Protein AF-A0A2V6DXM6-F1 (afdb_monomer_lite)

pLDDT: mean 76.87, std 14.41, range [36.16, 93.81]

Sequence (159 aa):
MMLVVSGLTLLGVYLAQRNVAITTQRNLRQSFEAELSWLHRLQQLRNAALQERCRGLAAKPRIHAALEDNALDLLYPSAKDELADLMQTEQQPAEEAAGSLHARFYRFLNVDGIVLPPPNPKEVGELAPDDEKRLALKELPDRQQTAYLTEKGTAMPPV

Foldseek 3Di:
DVVVVVVVVVVVVVVVVVVCVVVVVVVVVVVVVVVVVVVVVVVVVLVVVVVVLVVVQCPDPQCVVCLVVVVLVSNVVVVLVSCVVQEDDPPDDVVNVVPDHHDQFDWDAHQQQHTSDHPDCVSGHDDDPVVNVVSRDRGDDPDDDDDDDDPPPDPPPDD

Radius of gyration: 26.54 Å; chains: 1; bounding box: 58×35×83 Å

Secondary structure (DSSP, 8-state):
-HHHHHHHHHHHHHHHHHHHHHHHHHHHHHHHHHHHHHHHHHHHHHHHHHHHHHHHHHTSHHHHHHHHTT-HHHHHHHHHHHHTTTBPPTT--HHHHTTS--BS---EE-TTS-EE--S-GGGS----HHHHHTT--SS--SS--------TT--PPP-

Structure (mmCIF, N/CA/C/O backbone):
data_AF-A0A2V6DXM6-F1
#
_entry.id   AF-A0A2V6DXM6-F1
#
loop_
_atom_site.group_PDB
_atom_site.id
_atom_site.type_symbol
_atom_site.label_atom_id
_atom_site.label_alt_id
_atom_site.label_comp_id
_atom_site.label_asym_id
_atom_site.label_entity_id
_atom_site.label_seq_id
_atom_site.pdbx_PDB_ins_code
_atom_site.Cartn_x
_atom_site.Cartn_y
_atom_site.Cartn_z
_atom_site.occupancy
_atom_site.B_iso_or_equiv
_atom_site.auth_seq_id
_atom_site.auth_comp_id
_atom_site.auth_asym_id
_atom_site.auth_atom_id
_atom_site.pdbx_PDB_model_num
ATOM 1 N N . MET A 1 1 ? -41.960 4.052 65.514 1.00 62.56 1 MET A N 1
ATOM 2 C CA . MET A 1 1 ? -41.942 4.870 64.279 1.00 62.56 1 MET A CA 1
ATOM 3 C C . MET A 1 1 ? -40.547 5.022 63.662 1.00 62.56 1 MET A C 1
ATOM 5 O O . MET A 1 1 ? -40.458 4.896 62.452 1.00 62.56 1 MET A O 1
ATOM 9 N N . MET A 1 2 ? -39.450 5.169 64.426 1.00 68.19 2 MET A N 1
ATOM 10 C CA . MET A 1 2 ? -38.090 5.241 63.838 1.00 68.19 2 MET A CA 1
ATOM 11 C C . MET A 1 2 ? -37.603 3.970 63.113 1.00 68.19 2 MET A C 1
ATOM 13 O O . MET A 1 2 ? -36.901 4.082 62.114 1.00 68.19 2 MET A O 1
ATOM 17 N N . LEU A 1 3 ? -37.974 2.767 63.572 1.00 68.88 3 LEU A N 1
ATOM 18 C CA . LEU A 1 3 ? -37.492 1.510 62.966 1.00 68.88 3 LEU A CA 1
ATOM 19 C C . LEU A 1 3 ? -38.024 1.279 61.547 1.00 68.88 3 LEU A C 1
ATOM 21 O O . LEU A 1 3 ? -37.310 0.758 60.699 1.00 68.88 3 LEU A O 1
ATOM 25 N N . VAL A 1 4 ? -39.258 1.714 61.281 1.00 75.12 4 VAL A N 1
ATOM 26 C CA . VAL A 1 4 ? -39.882 1.600 59.955 1.00 75.12 4 VAL A CA 1
ATOM 27 C C . VAL A 1 4 ? -39.198 2.540 58.972 1.00 75.12 4 VAL A C 1
ATOM 29 O O . VAL A 1 4 ? -38.880 2.129 57.863 1.00 75.12 4 VAL A O 1
ATOM 32 N N . VAL A 1 5 ? -38.905 3.771 59.408 1.00 70.88 5 VAL A N 1
ATOM 33 C CA . VAL A 1 5 ? -38.157 4.741 58.602 1.00 70.88 5 VAL A CA 1
ATOM 34 C C . VAL A 1 5 ? -36.767 4.190 58.293 1.00 70.88 5 VAL A C 1
ATOM 36 O O . VAL A 1 5 ? -36.421 4.107 57.127 1.00 70.88 5 VAL A O 1
ATOM 39 N N . SER A 1 6 ? -36.028 3.702 59.298 1.00 72.81 6 SER A N 1
ATOM 40 C CA . SER A 1 6 ? -34.692 3.112 59.105 1.00 72.81 6 SER A CA 1
ATOM 41 C C . SER A 1 6 ? -34.700 1.915 58.144 1.00 72.81 6 SER A C 1
ATOM 43 O O . SER A 1 6 ? -33.862 1.831 57.245 1.00 72.81 6 SER A O 1
ATOM 45 N N . GLY A 1 7 ? -35.690 1.025 58.276 1.00 76.00 7 GLY A N 1
ATOM 46 C CA . GLY A 1 7 ? -35.869 -0.111 57.375 1.00 76.00 7 GLY A CA 1
ATOM 47 C C . GLY A 1 7 ? -36.150 0.315 55.933 1.00 76.00 7 GLY A C 1
ATOM 48 O O . GLY A 1 7 ? -35.560 -0.243 55.011 1.00 76.00 7 GLY A O 1
ATOM 49 N N . LEU A 1 8 ? -36.989 1.336 55.730 1.00 70.50 8 LEU A N 1
ATOM 50 C CA . LEU A 1 8 ? -37.308 1.860 54.401 1.00 70.50 8 LEU A CA 1
ATOM 51 C C . LEU A 1 8 ? -36.093 2.528 53.742 1.00 70.50 8 LEU A C 1
ATOM 53 O O . LEU A 1 8 ? -35.863 2.335 52.548 1.00 70.50 8 LEU A O 1
ATOM 57 N N . THR A 1 9 ? -35.285 3.265 54.513 1.00 73.06 9 THR A N 1
ATOM 58 C CA . THR A 1 9 ? -34.064 3.904 54.002 1.00 73.06 9 THR A CA 1
ATOM 59 C C . THR A 1 9 ? -33.016 2.866 53.611 1.00 73.06 9 THR A C 1
ATOM 61 O O . THR A 1 9 ? -32.432 2.965 52.534 1.00 73.06 9 THR A O 1
ATOM 64 N N . LEU A 1 10 ? -32.810 1.833 54.437 1.00 75.31 10 LEU A N 1
ATOM 65 C CA . LEU A 1 10 ? -31.902 0.722 54.130 1.00 75.31 10 LEU A CA 1
ATOM 66 C C . LEU A 1 10 ? -32.335 -0.036 52.872 1.00 75.31 10 LEU A C 1
ATOM 68 O O . LEU A 1 10 ? -31.500 -0.337 52.021 1.00 75.31 10 LEU A O 1
ATOM 72 N N . LEU A 1 11 ? -33.638 -0.289 52.719 1.00 74.12 11 LEU A N 1
ATOM 73 C CA . LEU A 1 11 ? -34.185 -0.962 51.542 1.00 74.12 11 LEU A CA 1
ATOM 74 C C . LEU A 1 11 ? -34.014 -0.116 50.270 1.00 74.12 11 LEU A C 1
ATOM 76 O O . LEU A 1 11 ? -33.636 -0.640 49.223 1.00 74.12 11 LEU A O 1
ATOM 80 N N . GLY A 1 12 ? -34.244 1.197 50.369 1.00 67.00 12 GLY A N 1
ATOM 81 C CA . GLY A 1 12 ? -34.050 2.141 49.268 1.00 67.00 12 GLY A CA 1
ATOM 82 C C . GLY A 1 12 ? -32.592 2.224 48.813 1.00 67.00 12 GLY A C 1
ATOM 83 O O . GLY A 1 12 ? -32.318 2.144 47.616 1.00 67.00 12 GLY A O 1
ATOM 84 N N . VAL A 1 13 ? -31.647 2.301 49.756 1.00 71.94 13 VAL A N 1
ATOM 85 C CA . VAL A 1 13 ? -30.202 2.303 49.459 1.00 71.94 13 VAL A CA 1
ATOM 86 C C . VAL A 1 13 ? -29.765 0.971 48.845 1.00 71.94 13 VAL A C 1
ATOM 88 O O . VAL A 1 13 ? -29.021 0.962 47.865 1.00 71.94 13 VAL A O 1
ATOM 91 N N . TYR A 1 14 ? -30.271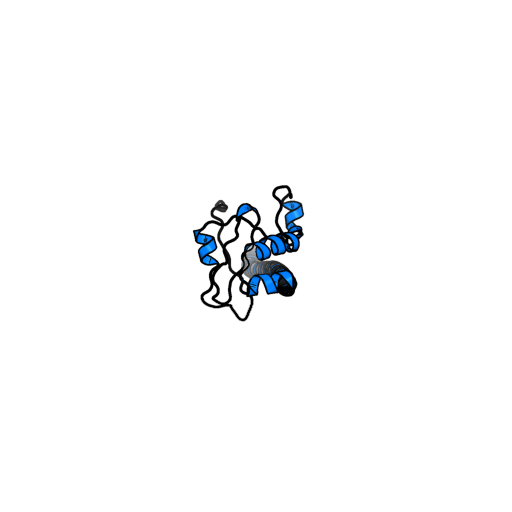 -0.152 49.359 1.00 73.12 14 TYR A N 1
ATOM 92 C CA . TYR A 1 14 ? -29.958 -1.484 48.841 1.00 73.12 14 TYR A CA 1
ATOM 93 C C . TYR A 1 14 ? -30.432 -1.677 47.391 1.00 73.12 14 TYR A C 1
ATOM 95 O O . TYR A 1 14 ? -29.693 -2.182 46.543 1.00 73.12 14 TYR A O 1
ATOM 103 N N . LEU A 1 15 ? -31.648 -1.225 47.074 1.00 66.62 15 LEU A N 1
ATOM 104 C CA . LEU A 1 15 ? -32.187 -1.275 45.713 1.00 66.62 15 LEU A CA 1
ATOM 105 C C . LEU A 1 15 ? -31.454 -0.319 44.764 1.00 66.62 15 LEU A C 1
ATOM 107 O O . LEU A 1 15 ? -31.193 -0.687 43.617 1.00 66.62 15 LEU A O 1
ATOM 111 N N . ALA A 1 16 ? -31.064 0.868 45.237 1.00 61.44 16 ALA A N 1
ATOM 112 C CA . ALA A 1 16 ? -30.267 1.812 44.458 1.00 61.44 16 ALA A CA 1
ATOM 113 C C . ALA A 1 16 ? -28.890 1.230 44.100 1.00 61.44 16 ALA A C 1
ATOM 115 O O . ALA A 1 16 ? -28.504 1.256 42.934 1.00 61.44 16 ALA A O 1
ATOM 116 N N . GLN A 1 17 ? -28.186 0.619 45.058 1.00 58.53 17 GLN A N 1
ATOM 117 C CA . GLN A 1 17 ? -26.897 -0.041 44.814 1.00 58.53 17 GLN A CA 1
ATOM 118 C C . GLN A 1 17 ? -27.012 -1.180 43.792 1.00 58.53 17 GLN A C 1
ATOM 120 O O . GLN A 1 17 ? -26.175 -1.304 42.896 1.00 58.53 17 GLN A O 1
ATOM 125 N N . ARG A 1 18 ? -28.077 -1.987 43.885 1.00 61.19 18 ARG A N 1
ATOM 126 C CA . ARG A 1 18 ? -28.293 -3.129 42.989 1.00 61.19 18 ARG A CA 1
ATOM 127 C C . ARG A 1 18 ? -28.673 -2.706 41.568 1.00 61.19 18 ARG A C 1
ATOM 129 O O . ARG A 1 18 ? -28.232 -3.344 40.616 1.00 61.19 18 ARG A O 1
ATOM 136 N N . ASN A 1 19 ? -29.433 -1.621 41.416 1.00 59.25 19 ASN A N 1
ATOM 137 C CA . ASN A 1 19 ? -29.769 -1.076 40.101 1.00 59.25 19 ASN A CA 1
ATOM 138 C C . ASN A 1 19 ? -28.581 -0.369 39.445 1.00 59.25 19 ASN A C 1
ATOM 140 O O . ASN A 1 19 ? -28.341 -0.601 38.265 1.00 59.25 19 ASN A O 1
ATOM 144 N N . VAL A 1 20 ? -27.806 0.426 40.193 1.00 57.31 20 VAL A N 1
ATOM 145 C CA . VAL A 1 20 ? -26.669 1.194 39.653 1.00 57.31 20 VAL A CA 1
ATOM 146 C C . VAL A 1 20 ? -25.608 0.285 39.030 1.00 57.31 20 VAL A C 1
ATOM 148 O O . VAL A 1 20 ? -25.083 0.627 37.973 1.00 57.31 20 VAL A O 1
ATOM 151 N N . ALA A 1 21 ? -25.342 -0.893 39.604 1.00 56.53 21 ALA A N 1
ATOM 152 C CA . ALA A 1 21 ? -24.398 -1.866 39.041 1.00 56.53 21 ALA A CA 1
ATOM 153 C C . ALA A 1 21 ? -24.873 -2.489 37.709 1.00 56.53 21 ALA A C 1
ATOM 155 O O . ALA A 1 21 ? -24.061 -2.811 36.843 1.00 56.53 21 ALA A O 1
ATOM 156 N N . ILE A 1 22 ? -26.188 -2.636 37.511 1.00 56.03 22 ILE A N 1
ATOM 157 C CA . ILE A 1 22 ? -26.765 -3.246 36.302 1.00 56.03 22 ILE A CA 1
ATOM 158 C C . ILE A 1 22 ? -26.875 -2.219 35.162 1.00 56.03 22 ILE A C 1
ATOM 160 O O . ILE A 1 22 ? -26.636 -2.562 34.001 1.00 56.03 22 ILE A O 1
ATOM 164 N N . THR A 1 23 ? -27.192 -0.953 35.458 1.00 58.75 23 THR A N 1
ATOM 165 C CA . THR A 1 23 ? -27.270 0.116 34.443 1.00 58.75 23 THR A CA 1
ATOM 166 C C . THR A 1 23 ? -25.907 0.659 34.021 1.00 58.75 23 THR A C 1
ATOM 168 O O . THR A 1 23 ? -25.730 0.948 32.839 1.00 58.75 23 THR A O 1
ATOM 171 N N . THR A 1 24 ? -24.920 0.753 34.918 1.00 53.91 24 THR A N 1
ATOM 172 C CA . THR A 1 24 ? -23.571 1.241 34.549 1.00 53.91 24 THR A CA 1
ATOM 173 C C . THR A 1 24 ? -22.870 0.316 33.561 1.00 53.91 24 THR A C 1
ATOM 175 O O . THR A 1 24 ? -22.361 0.786 32.547 1.00 53.91 24 THR A O 1
ATOM 178 N N . GLN A 1 25 ? -22.915 -1.001 33.777 1.00 55.12 25 GLN A N 1
ATOM 179 C CA . GLN A 1 25 ? -22.301 -1.970 32.865 1.00 55.12 25 GLN A CA 1
ATOM 180 C C . GLN A 1 25 ? -22.938 -1.952 31.466 1.00 55.12 25 GLN A C 1
ATOM 182 O O . GLN A 1 25 ? -22.256 -2.177 30.466 1.00 55.12 25 GLN A O 1
ATOM 187 N N . ARG A 1 26 ? -24.245 -1.680 31.381 1.00 60.00 26 ARG A N 1
ATOM 188 C CA . ARG A 1 26 ? -24.982 -1.637 30.111 1.00 60.00 26 ARG A CA 1
ATOM 189 C C . ARG A 1 26 ? -24.690 -0.358 29.326 1.00 60.00 26 ARG A C 1
ATOM 191 O O . ARG A 1 26 ? -24.410 -0.449 28.136 1.00 60.00 26 ARG A O 1
ATOM 198 N N . ASN A 1 27 ? -24.665 0.789 30.006 1.00 58.16 27 ASN A N 1
ATOM 199 C CA . ASN A 1 27 ? -24.322 2.072 29.391 1.00 58.16 27 ASN A CA 1
ATOM 200 C C . ASN A 1 27 ? -22.858 2.119 28.937 1.00 58.16 27 ASN A C 1
ATOM 202 O O . ASN A 1 27 ? -22.598 2.585 27.835 1.00 58.16 27 ASN A O 1
ATOM 206 N N . LEU A 1 28 ? -21.924 1.574 29.729 1.00 57.94 28 LEU A N 1
ATOM 207 C CA . LEU A 1 28 ? -20.514 1.456 29.338 1.00 57.94 28 LEU A CA 1
ATOM 208 C C . LEU A 1 28 ? -20.353 0.573 28.099 1.00 57.94 28 LEU A C 1
ATOM 210 O O . LEU A 1 28 ? -19.690 0.962 27.149 1.00 57.94 28 LEU A O 1
ATOM 214 N N . ARG A 1 29 ? -20.992 -0.604 28.065 1.00 58.00 29 ARG A N 1
ATOM 215 C CA . ARG A 1 29 ? -20.952 -1.475 26.877 1.00 58.00 29 ARG A CA 1
ATOM 216 C C . ARG A 1 29 ? -21.496 -0.778 25.637 1.00 58.00 29 ARG A C 1
ATOM 218 O O . ARG A 1 29 ? -20.857 -0.844 24.599 1.00 58.00 29 ARG A O 1
ATOM 225 N N . GLN A 1 30 ? -22.624 -0.080 25.750 1.00 60.44 30 GLN A N 1
ATOM 226 C CA . GLN A 1 30 ? -23.205 0.653 24.625 1.00 60.44 30 GLN A CA 1
ATOM 227 C C . GLN A 1 30 ? -22.336 1.830 24.171 1.00 60.44 30 GLN A C 1
ATOM 229 O O . GLN A 1 30 ? -22.216 2.047 22.969 1.00 60.44 30 GLN A O 1
ATOM 234 N N . SER A 1 31 ? -21.705 2.570 25.089 1.00 54.69 31 SER A N 1
ATOM 235 C CA . SER A 1 31 ? -20.779 3.644 24.717 1.00 54.69 31 SER A CA 1
ATOM 236 C C . SER A 1 31 ? -19.514 3.088 24.066 1.00 54.69 31 SER A C 1
ATOM 238 O O . SER A 1 31 ? -19.108 3.596 23.028 1.00 54.69 31 SER A O 1
ATOM 240 N N . PHE A 1 32 ? -18.949 2.001 24.603 1.00 56.12 32 PHE A N 1
ATOM 241 C CA . PHE A 1 32 ? -17.799 1.320 24.007 1.00 56.12 32 PHE A CA 1
ATOM 242 C C . PHE A 1 32 ? -18.128 0.741 22.629 1.00 56.12 32 PHE A C 1
ATOM 244 O O . PHE A 1 32 ? -17.339 0.894 21.707 1.00 56.12 32 PHE A O 1
ATOM 251 N N . GLU A 1 33 ? -19.287 0.106 22.451 1.00 60.91 33 GLU A N 1
ATOM 252 C CA . GLU A 1 33 ? -19.733 -0.395 21.147 1.00 60.91 33 GLU A CA 1
ATOM 253 C C . GLU A 1 33 ? -19.944 0.745 20.145 1.00 60.91 33 GLU A C 1
ATOM 255 O O . GLU A 1 33 ? -19.524 0.630 18.994 1.00 60.91 33 GLU A O 1
ATOM 260 N N . ALA A 1 34 ? -20.542 1.862 20.572 1.00 67.12 34 ALA A N 1
ATOM 261 C CA . ALA A 1 34 ? -20.717 3.038 19.726 1.00 67.12 34 ALA A CA 1
ATOM 262 C C . ALA A 1 34 ? -19.364 3.637 19.304 1.00 67.12 34 ALA A C 1
ATOM 264 O O . ALA A 1 34 ? -19.152 3.902 18.119 1.00 67.12 34 ALA A O 1
ATOM 265 N N . GLU A 1 35 ? -18.426 3.769 20.238 1.00 62.06 35 GLU A N 1
ATOM 266 C CA . GLU A 1 35 ? -17.088 4.315 20.003 1.00 62.06 35 GLU A CA 1
ATOM 267 C C . GLU A 1 35 ? -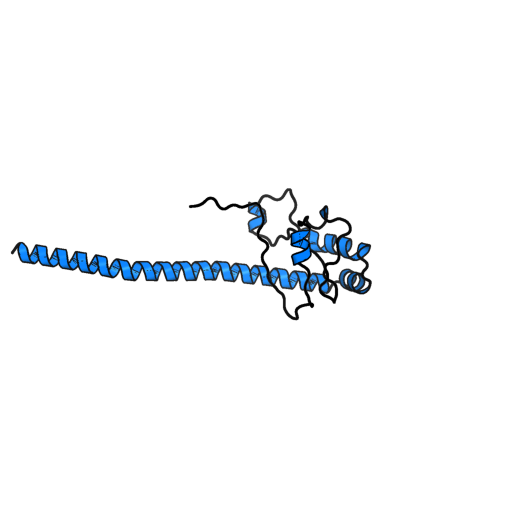16.227 3.384 19.131 1.00 62.06 35 GLU A C 1
ATOM 269 O O . GLU A 1 35 ? -15.615 3.822 18.155 1.00 62.06 35 GLU A O 1
ATOM 274 N N . LEU A 1 36 ? -16.281 2.070 19.372 1.00 63.44 36 LEU A N 1
ATOM 275 C CA . LEU A 1 36 ? -15.649 1.057 18.521 1.00 63.44 36 LEU A CA 1
ATOM 276 C C . LEU A 1 36 ? -16.250 1.036 17.114 1.00 63.44 36 LEU A C 1
ATOM 278 O O . LEU A 1 36 ? -15.519 0.900 16.133 1.00 63.44 36 LEU A O 1
ATOM 282 N N . SER A 1 37 ? -17.569 1.198 16.989 1.00 63.91 37 SER A N 1
ATOM 283 C CA . SER A 1 37 ? -18.224 1.248 15.681 1.00 63.91 37 SER A CA 1
ATOM 284 C C . SER A 1 37 ? -17.794 2.477 14.874 1.00 63.91 37 SER A C 1
ATOM 286 O O . SER A 1 37 ? -17.663 2.387 13.652 1.00 63.91 37 SER A O 1
ATOM 288 N N . TRP A 1 38 ? -17.516 3.601 15.542 1.00 62.66 38 TRP A N 1
ATOM 289 C CA . TRP A 1 38 ? -16.997 4.813 14.915 1.00 62.66 38 TRP A CA 1
ATOM 290 C C . TRP A 1 38 ? -15.563 4.620 14.414 1.00 62.66 38 TRP A C 1
ATOM 292 O O . TRP A 1 38 ? -15.284 4.885 13.243 1.00 62.66 38 TRP A O 1
ATOM 302 N N . LEU A 1 39 ? -14.681 4.060 15.250 1.00 68.06 39 LEU A N 1
ATOM 303 C CA . LEU A 1 39 ? -13.311 3.711 14.856 1.00 68.06 39 LEU A CA 1
ATOM 304 C C . LEU A 1 39 ? -13.291 2.717 13.690 1.00 68.06 39 LEU A C 1
ATOM 306 O O . LEU A 1 39 ? -12.541 2.886 12.728 1.00 68.06 39 LEU A O 1
ATOM 310 N N . HIS A 1 40 ? -14.163 1.709 13.732 1.00 70.44 40 HIS A N 1
ATOM 311 C CA . HIS A 1 40 ? -14.268 0.722 12.666 1.00 70.44 40 HIS A CA 1
ATOM 312 C C . HIS A 1 40 ? -14.732 1.348 11.345 1.00 70.44 40 HIS A C 1
ATOM 314 O O . HIS A 1 40 ? -14.167 1.051 10.293 1.00 70.44 40 HIS A O 1
ATOM 320 N N . ARG A 1 41 ? -15.718 2.254 11.380 1.00 69.25 41 ARG A N 1
ATOM 321 C CA . ARG A 1 41 ? -16.184 2.984 10.188 1.00 69.25 41 ARG A CA 1
ATOM 322 C C . ARG A 1 41 ? -15.098 3.881 9.602 1.00 69.25 41 ARG A C 1
ATOM 324 O O . ARG A 1 41 ? -14.912 3.879 8.389 1.00 69.25 41 ARG A O 1
ATOM 331 N N . LEU A 1 42 ? -14.350 4.594 10.443 1.00 77.12 42 LEU A N 1
ATOM 332 C CA . LEU A 1 42 ? -13.192 5.382 10.006 1.00 77.12 42 LEU A CA 1
ATOM 333 C C . LEU A 1 42 ? -12.154 4.503 9.305 1.00 77.12 42 LEU A C 1
ATOM 335 O O . LEU A 1 42 ? -11.642 4.858 8.244 1.00 77.12 42 LEU A O 1
ATOM 339 N N . GLN A 1 43 ? -11.887 3.321 9.852 1.00 76.19 43 GLN A N 1
ATOM 340 C CA . GLN A 1 43 ? -10.942 2.394 9.252 1.00 76.19 43 GLN A CA 1
ATOM 341 C C . GLN A 1 43 ? -11.437 1.811 7.922 1.00 76.19 43 GLN A C 1
ATOM 343 O O . GLN A 1 43 ? -10.650 1.694 6.984 1.00 76.19 43 GLN A O 1
ATOM 348 N N . GLN A 1 44 ? -12.726 1.486 7.809 1.00 80.44 44 GLN A N 1
ATOM 349 C CA . GLN A 1 44 ? -13.327 1.056 6.544 1.00 80.44 44 GLN A CA 1
ATOM 350 C C . GLN A 1 44 ? -13.215 2.142 5.470 1.00 80.44 44 GLN A C 1
ATOM 352 O O . GLN A 1 44 ? -12.825 1.837 4.346 1.00 80.44 44 GLN A O 1
ATOM 357 N N . LEU A 1 45 ? -13.484 3.405 5.819 1.00 82.19 45 LEU A N 1
ATOM 358 C CA . LEU A 1 45 ? -13.324 4.539 4.905 1.00 82.19 45 LEU A CA 1
ATOM 359 C C . LEU A 1 45 ? -11.868 4.702 4.460 1.00 82.19 45 LEU A C 1
ATOM 361 O O . LEU A 1 45 ? -11.605 4.834 3.266 1.00 82.19 45 LEU A O 1
ATOM 365 N N . ARG A 1 46 ? -10.917 4.622 5.399 1.00 81.69 46 ARG A N 1
ATOM 366 C CA . ARG A 1 46 ? -9.483 4.680 5.088 1.00 81.69 46 ARG A CA 1
ATOM 367 C C . ARG A 1 46 ? -9.068 3.561 4.135 1.00 81.69 46 ARG A C 1
ATOM 369 O O . ARG A 1 46 ? -8.379 3.812 3.151 1.00 81.69 46 ARG A O 1
ATOM 376 N N . ASN A 1 47 ? -9.490 2.331 4.417 1.00 82.50 47 ASN A N 1
ATOM 377 C CA . ASN A 1 47 ? -9.155 1.172 3.597 1.00 82.50 47 ASN A CA 1
ATOM 378 C C . ASN A 1 47 ? -9.784 1.264 2.198 1.00 82.50 47 ASN A C 1
ATOM 380 O O . ASN A 1 47 ? -9.114 0.938 1.223 1.00 82.50 47 ASN A O 1
ATOM 384 N N . ALA A 1 48 ? -11.022 1.753 2.089 1.00 84.62 48 ALA A N 1
ATOM 385 C CA . ALA A 1 48 ? -11.682 1.982 0.806 1.00 84.62 48 ALA A CA 1
ATOM 386 C C . ALA A 1 48 ? -10.979 3.075 -0.019 1.00 84.62 48 ALA A C 1
ATOM 388 O O . ALA A 1 48 ? -10.770 2.902 -1.217 1.00 84.62 48 ALA A O 1
ATOM 389 N N . ALA A 1 49 ? -10.552 4.169 0.618 1.00 84.44 49 ALA A N 1
ATOM 390 C CA . ALA A 1 49 ? -9.778 5.217 -0.046 1.00 84.44 49 ALA A CA 1
ATOM 391 C C . ALA A 1 49 ? -8.420 4.694 -0.551 1.00 84.44 49 ALA A C 1
ATOM 393 O O . ALA A 1 49 ? -8.039 4.964 -1.690 1.00 84.44 49 ALA A O 1
ATOM 394 N N . LEU A 1 50 ? -7.719 3.891 0.261 1.00 84.06 50 LEU A N 1
ATOM 395 C CA . LEU A 1 50 ? -6.491 3.205 -0.157 1.00 84.06 50 LEU A CA 1
ATOM 396 C C . LEU A 1 50 ? -6.739 2.278 -1.345 1.00 84.06 50 LEU A C 1
ATOM 398 O O . LEU A 1 50 ? -5.961 2.282 -2.293 1.00 84.06 50 LEU A O 1
ATOM 402 N N . GLN A 1 51 ? -7.826 1.507 -1.309 1.00 85.19 51 GLN A N 1
ATOM 403 C CA . GLN A 1 51 ? -8.182 0.585 -2.381 1.00 85.19 51 GLN A CA 1
ATOM 404 C C . GLN A 1 51 ? -8.370 1.312 -3.710 1.00 85.19 51 GLN A C 1
ATOM 406 O O . GLN A 1 51 ? -7.787 0.915 -4.719 1.00 85.19 51 GLN A O 1
ATOM 411 N N . GLU A 1 52 ? -9.166 2.381 -3.708 1.00 87.12 52 GLU A N 1
ATOM 412 C CA . GLU A 1 52 ? -9.417 3.169 -4.911 1.00 87.12 52 GLU A CA 1
ATOM 413 C C . GLU A 1 52 ? -8.118 3.773 -5.444 1.00 87.12 52 GLU A C 1
ATOM 415 O O . GLU A 1 52 ? -7.851 3.749 -6.646 1.00 87.12 52 GLU A O 1
ATOM 420 N N . ARG A 1 53 ? -7.243 4.227 -4.543 1.00 86.44 53 ARG A N 1
ATOM 421 C CA . ARG A 1 53 ? -5.956 4.795 -4.924 1.00 86.44 53 ARG A CA 1
ATOM 422 C C . ARG A 1 53 ? -4.998 3.761 -5.515 1.00 86.44 53 ARG A C 1
ATOM 424 O O . ARG A 1 53 ? -4.393 4.028 -6.552 1.00 86.44 53 ARG A O 1
ATOM 431 N N . CYS A 1 54 ? -4.898 2.574 -4.918 1.00 85.81 54 CYS A N 1
ATOM 432 C CA . CYS A 1 54 ? -4.111 1.466 -5.461 1.00 85.81 54 CYS A CA 1
ATOM 433 C C . CYS A 1 54 ? -4.648 1.011 -6.823 1.00 85.81 54 CYS A C 1
ATOM 435 O O . CYS A 1 54 ? -3.866 0.778 -7.742 1.00 85.81 54 CYS A O 1
ATOM 437 N N . ARG A 1 55 ? -5.974 0.939 -6.984 1.00 86.81 55 ARG A N 1
ATOM 438 C CA . ARG A 1 55 ? -6.612 0.618 -8.266 1.00 86.81 55 ARG A CA 1
ATOM 439 C C . ARG A 1 55 ? -6.298 1.674 -9.327 1.00 86.81 55 ARG A C 1
ATOM 441 O O . ARG A 1 55 ? -5.943 1.318 -10.448 1.00 86.81 55 ARG A O 1
ATOM 448 N N . GLY A 1 56 ? -6.396 2.954 -8.974 1.00 90.25 56 GLY A N 1
ATOM 449 C CA . GLY A 1 56 ? -6.043 4.064 -9.855 1.00 90.25 56 GLY A CA 1
ATOM 450 C C . GLY A 1 56 ? -4.576 4.028 -10.286 1.00 90.25 56 GLY A C 1
ATOM 451 O O . GLY A 1 56 ? -4.287 4.278 -11.453 1.00 90.25 56 GLY A O 1
ATOM 452 N N . LEU A 1 57 ? -3.663 3.663 -9.378 1.00 90.19 57 LEU A N 1
ATOM 453 C CA . LEU A 1 57 ? -2.240 3.484 -9.677 1.00 90.19 57 LEU A CA 1
ATOM 454 C C . LEU A 1 57 ? -1.998 2.306 -10.634 1.00 90.19 57 LEU A C 1
ATOM 456 O O . LEU A 1 57 ? -1.304 2.467 -11.634 1.00 90.19 57 LEU A O 1
ATOM 460 N N . ALA A 1 58 ? -2.597 1.144 -10.360 1.00 86.62 58 ALA A N 1
ATOM 461 C CA . ALA A 1 58 ? -2.446 -0.057 -11.185 1.00 86.62 58 ALA A CA 1
ATOM 462 C C . ALA A 1 58 ? -3.036 0.108 -12.597 1.00 86.62 58 ALA A C 1
ATOM 464 O O . ALA A 1 58 ? -2.546 -0.492 -13.548 1.00 86.62 58 ALA A O 1
ATOM 465 N N . ALA A 1 59 ? -4.057 0.955 -12.753 1.00 89.50 59 ALA A N 1
ATOM 466 C CA . ALA A 1 59 ? -4.655 1.265 -14.049 1.00 89.50 59 ALA A CA 1
ATOM 467 C C . ALA A 1 59 ? -3.783 2.178 -14.935 1.00 89.50 59 ALA A C 1
ATOM 469 O O . ALA A 1 59 ? -4.119 2.397 -16.101 1.00 89.50 59 ALA A O 1
ATOM 470 N N . LYS A 1 60 ? -2.684 2.747 -14.417 1.00 92.75 60 LYS A N 1
ATOM 471 C CA . LYS A 1 60 ? -1.827 3.644 -15.201 1.00 92.75 60 LYS A CA 1
ATOM 472 C C . LYS A 1 60 ? -0.990 2.848 -16.202 1.00 92.75 60 LYS A C 1
ATOM 474 O O . LYS A 1 60 ? -0.239 1.973 -15.774 1.00 92.75 60 LYS A O 1
ATOM 479 N N . PRO A 1 61 ? -0.996 3.207 -17.503 1.00 92.19 61 PRO A N 1
ATOM 480 C CA . PRO A 1 61 ? -0.262 2.458 -18.525 1.00 92.19 61 PRO A CA 1
ATOM 481 C C . PRO A 1 61 ? 1.230 2.289 -18.222 1.00 92.19 61 PRO A C 1
ATOM 483 O O . PRO A 1 61 ? 1.788 1.229 -18.469 1.00 92.19 61 PRO A O 1
ATOM 486 N N . ARG A 1 62 ? 1.871 3.316 -17.644 1.00 91.75 62 ARG A N 1
ATOM 487 C CA . ARG A 1 62 ? 3.298 3.270 -17.283 1.00 91.75 62 ARG A CA 1
ATOM 488 C C . ARG A 1 62 ? 3.588 2.274 -16.162 1.00 91.75 62 ARG A C 1
ATOM 490 O O . ARG A 1 62 ? 4.590 1.578 -16.230 1.00 91.75 62 ARG A O 1
ATOM 497 N N . ILE A 1 63 ? 2.713 2.205 -15.158 1.00 92.94 63 ILE A N 1
ATOM 498 C CA . ILE A 1 63 ? 2.845 1.258 -14.043 1.00 92.94 63 ILE A CA 1
ATOM 499 C C . ILE A 1 63 ? 2.582 -0.162 -14.539 1.00 92.94 63 ILE A C 1
ATOM 501 O O . ILE A 1 63 ? 3.358 -1.058 -14.234 1.00 92.94 63 ILE A O 1
ATOM 505 N N . HIS A 1 64 ? 1.531 -0.348 -15.342 1.00 90.19 64 HIS A N 1
ATOM 506 C CA . HIS A 1 64 ? 1.183 -1.646 -15.915 1.00 90.19 64 HIS A CA 1
ATOM 507 C C . HIS A 1 64 ? 2.312 -2.209 -16.786 1.00 90.19 64 HIS A C 1
ATOM 509 O O . HIS A 1 64 ? 2.793 -3.301 -16.514 1.00 90.19 64 HIS A O 1
ATOM 515 N N . ALA A 1 65 ? 2.794 -1.434 -17.764 1.00 91.12 65 ALA A N 1
ATOM 516 C CA . ALA A 1 65 ? 3.869 -1.866 -18.657 1.00 91.12 65 ALA A CA 1
ATOM 517 C C . ALA A 1 65 ? 5.172 -2.149 -17.894 1.00 91.12 65 ALA A C 1
ATOM 519 O O . ALA A 1 65 ? 5.805 -3.177 -18.104 1.00 91.12 65 ALA A O 1
ATOM 520 N N . ALA A 1 66 ? 5.549 -1.280 -16.948 1.00 92.19 66 ALA A N 1
ATOM 521 C CA . ALA A 1 66 ? 6.755 -1.499 -16.153 1.00 92.19 66 ALA A CA 1
ATOM 522 C C . ALA A 1 66 ? 6.656 -2.743 -15.252 1.00 92.19 66 ALA A C 1
ATOM 524 O O . ALA A 1 66 ? 7.673 -3.378 -14.978 1.00 92.19 66 ALA A O 1
ATOM 525 N N . LEU A 1 67 ? 5.450 -3.101 -14.796 1.00 89.88 67 LEU A N 1
ATOM 526 C CA . LEU A 1 67 ? 5.220 -4.323 -14.029 1.00 89.88 67 LEU A CA 1
ATOM 527 C C . LEU A 1 67 ? 5.270 -5.575 -14.920 1.00 89.88 67 LEU A C 1
ATOM 529 O O . LEU A 1 67 ? 5.868 -6.567 -14.511 1.00 89.88 67 LEU A O 1
ATOM 533 N N . GLU A 1 68 ? 4.692 -5.522 -16.124 1.00 88.19 68 GLU A N 1
ATOM 534 C CA . GLU A 1 68 ? 4.746 -6.611 -17.115 1.00 88.19 68 GLU A CA 1
ATOM 535 C C . GLU A 1 68 ? 6.180 -6.908 -17.569 1.00 88.19 68 GLU A C 1
ATOM 537 O O . GLU A 1 68 ? 6.584 -8.070 -17.619 1.00 88.19 68 GLU A O 1
ATOM 542 N N . ASP A 1 69 ? 6.969 -5.863 -17.819 1.00 90.31 69 ASP A N 1
ATOM 543 C CA . ASP A 1 69 ? 8.362 -5.979 -18.262 1.00 90.31 69 ASP A CA 1
ATOM 544 C C . ASP A 1 69 ? 9.347 -6.212 -17.102 1.00 90.31 69 ASP A C 1
ATOM 546 O O . ASP A 1 69 ? 10.548 -6.381 -17.324 1.00 90.31 69 ASP A O 1
ATOM 550 N N . ASN A 1 70 ? 8.865 -6.201 -15.852 1.00 88.06 70 ASN A N 1
ATOM 551 C CA . ASN A 1 70 ? 9.688 -6.217 -14.637 1.00 88.06 70 ASN A CA 1
ATOM 552 C C . ASN A 1 70 ? 10.796 -5.134 -14.652 1.00 88.06 70 ASN A C 1
ATOM 554 O O . ASN A 1 70 ? 11.914 -5.332 -14.165 1.00 88.06 70 ASN A O 1
ATOM 558 N N . ALA A 1 71 ? 10.481 -3.975 -15.232 1.00 91.69 71 ALA A N 1
ATOM 559 C CA . ALA A 1 71 ? 11.380 -2.842 -15.409 1.00 91.69 71 ALA A CA 1
ATOM 560 C C . ALA A 1 71 ? 11.401 -1.976 -14.139 1.00 91.69 71 ALA A C 1
ATOM 562 O O . ALA A 1 71 ? 10.736 -0.941 -14.048 1.00 91.69 71 ALA A O 1
ATOM 563 N N . LEU A 1 72 ? 12.135 -2.423 -13.113 1.00 91.50 72 LEU A N 1
ATOM 564 C CA . LEU A 1 72 ? 12.196 -1.764 -11.795 1.00 91.50 72 LEU A CA 1
ATOM 565 C C . LEU A 1 72 ? 12.696 -0.313 -11.854 1.00 91.50 72 LEU A C 1
ATOM 567 O O . LEU A 1 72 ? 12.285 0.521 -11.044 1.00 91.50 72 LEU A O 1
ATOM 571 N N . ASP A 1 73 ? 13.569 -0.024 -12.816 1.00 90.31 73 ASP A N 1
ATOM 572 C CA . ASP A 1 73 ? 14.126 1.293 -13.122 1.00 90.31 73 ASP A CA 1
ATOM 573 C C . ASP A 1 73 ? 13.084 2.276 -13.672 1.00 90.31 73 ASP A C 1
ATOM 575 O O . ASP A 1 73 ? 13.267 3.484 -13.552 1.00 90.31 73 ASP A O 1
ATOM 579 N N . LEU A 1 74 ? 11.971 1.778 -14.212 1.00 92.38 74 LEU A N 1
ATOM 580 C CA . LEU A 1 74 ? 10.831 2.585 -14.649 1.00 92.38 74 LEU A CA 1
ATOM 581 C C . LEU A 1 74 ? 9.673 2.539 -13.647 1.00 92.38 74 LEU A C 1
ATOM 583 O O . LEU A 1 74 ? 9.017 3.560 -13.419 1.00 92.38 74 LEU A O 1
ATOM 587 N N . LEU A 1 75 ? 9.436 1.377 -13.033 1.00 93.81 75 LEU A N 1
ATOM 588 C CA . LEU A 1 75 ? 8.318 1.123 -12.127 1.00 93.81 75 LEU A CA 1
ATOM 589 C C . LEU A 1 75 ? 8.370 2.035 -10.901 1.00 93.81 75 LEU A C 1
ATOM 591 O O . LEU A 1 75 ? 7.415 2.759 -10.622 1.00 93.81 75 LEU A O 1
ATOM 595 N N . TYR A 1 76 ? 9.493 2.021 -10.180 1.00 93.19 76 TYR A N 1
ATOM 596 C CA . TYR A 1 76 ? 9.630 2.755 -8.924 1.00 93.19 76 TYR A CA 1
ATOM 597 C C . TYR A 1 76 ? 9.660 4.277 -9.114 1.00 93.19 76 TYR A C 1
ATOM 599 O O . TYR A 1 76 ? 8.936 4.960 -8.391 1.00 93.19 76 TYR A O 1
ATOM 607 N N . PRO A 1 77 ? 10.395 4.841 -10.093 1.00 92.62 77 PRO A N 1
ATOM 608 C CA . PRO A 1 77 ? 10.320 6.276 -10.363 1.00 92.62 77 PRO A CA 1
ATOM 609 C C . PRO A 1 77 ? 8.926 6.734 -10.798 1.00 92.62 77 PRO A C 1
ATOM 611 O O . PRO A 1 77 ? 8.432 7.730 -10.278 1.00 92.62 77 PRO A O 1
ATOM 614 N N . SER A 1 78 ? 8.252 5.973 -11.669 1.00 91.88 78 SER A N 1
ATOM 615 C CA . SER A 1 78 ? 6.877 6.295 -12.071 1.00 91.88 78 SER A CA 1
ATOM 616 C C . SER A 1 78 ? 5.921 6.247 -10.878 1.00 91.88 78 SER A C 1
ATOM 618 O O . SER A 1 78 ? 5.079 7.122 -10.725 1.00 91.88 78 SER A O 1
ATOM 620 N N . ALA A 1 79 ? 6.049 5.246 -10.004 1.00 92.62 79 ALA A N 1
ATOM 621 C CA . ALA A 1 79 ? 5.222 5.136 -8.807 1.00 92.62 79 ALA A CA 1
ATOM 622 C C . ALA A 1 79 ? 5.483 6.265 -7.805 1.00 92.62 79 ALA A C 1
ATOM 624 O O . ALA A 1 79 ? 4.540 6.750 -7.183 1.00 92.62 79 ALA A O 1
ATOM 625 N N . LYS A 1 80 ? 6.739 6.701 -7.664 1.00 90.88 80 LYS A N 1
ATOM 626 C CA . LYS A 1 80 ? 7.122 7.812 -6.788 1.00 90.88 80 LYS A CA 1
ATOM 627 C C . LYS A 1 80 ? 6.381 9.087 -7.160 1.00 90.88 80 LYS A C 1
ATOM 629 O O . LYS A 1 80 ? 5.783 9.704 -6.284 1.00 90.88 80 LYS A O 1
ATOM 634 N N . ASP A 1 81 ? 6.384 9.441 -8.440 1.00 89.38 81 ASP A N 1
ATOM 635 C CA . A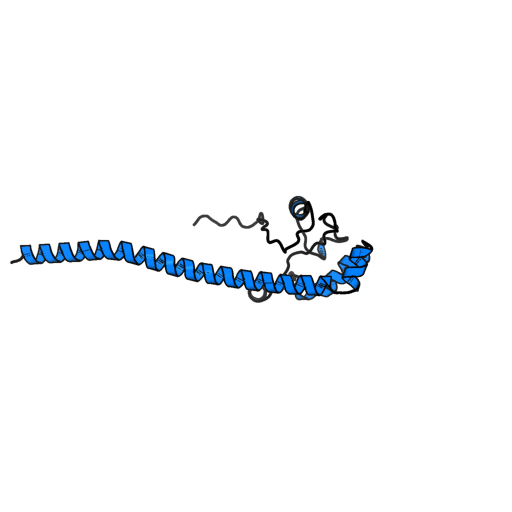SP A 1 81 ? 5.699 10.642 -8.922 1.00 89.38 81 ASP A CA 1
ATOM 636 C C . ASP A 1 81 ? 4.185 10.553 -8.670 1.00 89.38 81 ASP A C 1
ATOM 638 O O . ASP A 1 81 ? 3.549 11.527 -8.276 1.00 89.38 81 ASP A O 1
ATOM 642 N N . GLU A 1 82 ? 3.611 9.359 -8.831 1.00 90.00 82 GLU A N 1
ATOM 643 C CA . GLU A 1 82 ? 2.171 9.119 -8.702 1.00 90.00 82 GLU A CA 1
ATOM 644 C C . GLU A 1 82 ? 1.663 8.974 -7.265 1.00 90.00 82 GLU A C 1
ATOM 646 O O . GLU A 1 82 ? 0.454 9.059 -7.019 1.00 90.00 82 GLU A O 1
ATOM 651 N N . LEU A 1 83 ? 2.566 8.726 -6.318 1.00 89.88 83 LEU A N 1
ATOM 652 C CA . LEU A 1 83 ? 2.273 8.580 -4.894 1.00 89.88 83 LEU A CA 1
ATOM 653 C C . LEU A 1 83 ? 2.813 9.746 -4.057 1.00 89.88 83 LEU A C 1
ATOM 655 O O . LEU A 1 83 ? 2.657 9.728 -2.838 1.00 89.88 83 LEU A O 1
ATOM 659 N N . ALA A 1 84 ? 3.427 10.755 -4.680 1.00 86.00 84 ALA A N 1
ATOM 660 C CA . ALA A 1 84 ? 4.100 11.855 -3.989 1.00 86.00 84 ALA A CA 1
ATOM 661 C C . ALA A 1 84 ? 3.189 12.633 -3.021 1.00 86.00 84 ALA A C 1
ATOM 663 O O . ALA A 1 84 ? 3.634 13.047 -1.958 1.00 86.00 84 ALA A O 1
ATOM 664 N N . ASP A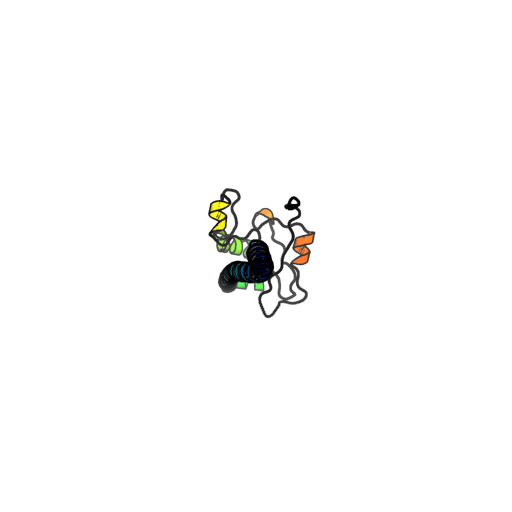 1 85 ? 1.912 12.794 -3.360 1.00 84.69 85 ASP A N 1
ATOM 665 C CA . ASP A 1 85 ? 0.886 13.439 -2.529 1.00 84.69 85 ASP A CA 1
ATOM 666 C C . ASP A 1 85 ? 0.429 12.591 -1.327 1.00 84.69 85 ASP A C 1
ATOM 668 O O . ASP A 1 85 ? -0.151 13.132 -0.390 1.00 84.69 85 ASP A O 1
ATOM 672 N N . LEU A 1 86 ? 0.661 11.274 -1.348 1.00 84.25 86 LEU A N 1
ATOM 673 C CA . LEU A 1 86 ? 0.342 10.366 -0.240 1.00 84.25 86 LEU A CA 1
ATOM 674 C C . LEU A 1 86 ? 1.543 10.081 0.654 1.00 84.25 86 LEU A C 1
ATOM 676 O O . LEU A 1 86 ? 1.369 9.654 1.795 1.00 84.25 86 LEU A O 1
ATOM 680 N N . MET A 1 87 ? 2.761 10.201 0.133 1.00 85.62 87 MET A N 1
ATOM 681 C CA . MET A 1 87 ? 3.952 9.844 0.890 1.00 85.62 87 MET A CA 1
ATOM 682 C C . MET A 1 87 ? 4.177 10.843 2.022 1.00 85.62 87 MET A C 1
ATOM 684 O O . MET A 1 87 ? 4.184 12.056 1.819 1.00 85.62 87 MET A O 1
ATOM 688 N N . GLN A 1 88 ? 4.378 10.321 3.232 1.00 74.06 88 GLN A N 1
ATOM 689 C CA . GLN A 1 88 ? 4.704 11.159 4.377 1.00 74.06 88 GLN A CA 1
ATOM 690 C C . GLN A 1 88 ? 6.037 11.874 4.125 1.00 74.06 88 GLN A C 1
ATOM 692 O O . GLN A 1 88 ? 7.061 11.229 3.902 1.00 74.06 88 GLN A O 1
ATOM 697 N N . THR A 1 89 ? 6.025 13.203 4.192 1.00 67.06 89 THR A N 1
ATOM 698 C CA . THR A 1 89 ? 7.243 14.017 4.117 1.00 67.06 89 THR A CA 1
ATOM 699 C C . THR A 1 89 ? 7.750 14.287 5.533 1.00 67.06 89 THR A C 1
ATOM 701 O O . THR A 1 89 ? 6.953 14.595 6.419 1.00 67.06 89 THR A O 1
ATOM 704 N N . GLU A 1 90 ? 9.063 14.193 5.766 1.00 62.12 90 GLU A N 1
ATOM 705 C CA . GLU A 1 90 ? 9.677 14.385 7.096 1.00 62.12 90 GLU A CA 1
ATOM 706 C C . GLU A 1 90 ? 9.341 15.747 7.735 1.00 62.12 90 GLU A C 1
ATOM 708 O O . GLU A 1 90 ? 9.348 15.879 8.956 1.00 62.12 90 GLU A O 1
ATOM 713 N N . GLN A 1 91 ? 9.006 16.757 6.926 1.00 58.09 91 GLN A N 1
ATOM 714 C CA . GLN A 1 91 ? 8.613 18.087 7.395 1.00 58.09 91 GLN A CA 1
ATOM 715 C C . GLN A 1 91 ? 7.147 18.230 7.836 1.00 58.09 91 GLN A C 1
ATOM 717 O O . GLN A 1 91 ? 6.792 19.302 8.326 1.00 58.09 91 GLN A O 1
ATOM 722 N N . GLN A 1 92 ? 6.283 17.226 7.663 1.00 60.34 92 GLN A N 1
ATOM 723 C CA . GLN A 1 92 ? 4.850 17.413 7.901 1.00 60.34 92 GLN A CA 1
ATOM 724 C C . GLN A 1 92 ? 4.482 17.176 9.381 1.00 60.34 92 GLN A C 1
ATOM 726 O O . GLN A 1 92 ? 4.686 16.070 9.893 1.00 60.34 92 GLN A O 1
ATOM 731 N N . PRO A 1 93 ? 3.943 18.183 10.097 1.00 58.78 93 PRO A N 1
ATOM 732 C CA . PRO A 1 93 ? 3.565 18.040 11.499 1.00 58.78 93 PRO A CA 1
ATOM 733 C C . PRO A 1 93 ? 2.441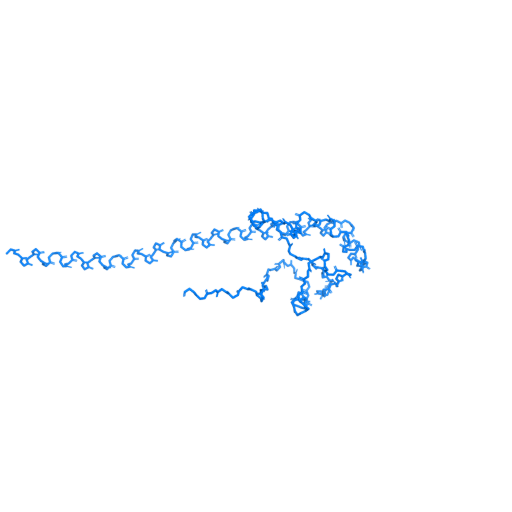 17.006 11.677 1.00 58.78 93 PRO A C 1
ATOM 735 O O . PRO A 1 93 ? 1.517 16.906 10.869 1.00 58.78 93 PRO A O 1
ATOM 738 N N . ALA A 1 94 ? 2.504 16.235 12.768 1.00 57.91 94 ALA A N 1
ATOM 739 C CA . ALA A 1 94 ? 1.606 15.103 13.032 1.00 57.91 94 ALA A CA 1
ATOM 740 C C . ALA A 1 94 ? 0.107 15.479 13.063 1.00 57.91 94 ALA A C 1
ATOM 742 O O . ALA A 1 94 ? -0.748 14.635 12.800 1.00 57.91 94 ALA A O 1
ATOM 743 N N . GLU A 1 95 ? -0.210 16.741 13.354 1.00 55.50 95 GLU A N 1
ATOM 744 C CA . GLU A 1 95 ? -1.577 17.279 13.382 1.00 55.50 95 GLU A CA 1
ATOM 745 C C . GLU A 1 95 ? -2.163 17.472 11.974 1.00 55.50 95 GLU A C 1
ATOM 747 O O . GLU A 1 95 ? -3.336 17.179 11.758 1.00 55.50 95 GLU A O 1
ATOM 752 N N . GLU A 1 96 ? -1.346 17.867 10.993 1.00 55.31 96 GLU A N 1
ATOM 753 C CA . GLU A 1 96 ? -1.741 17.897 9.576 1.00 55.31 96 GLU A CA 1
ATOM 754 C C . GLU A 1 96 ? -1.804 16.476 9.000 1.00 55.31 96 GLU A C 1
ATOM 756 O O . GLU A 1 96 ? -2.649 16.171 8.157 1.00 55.31 96 GLU A O 1
ATOM 761 N N . ALA A 1 97 ? -0.968 15.571 9.522 1.00 55.03 97 ALA A N 1
ATOM 762 C CA . ALA A 1 97 ? -0.962 14.168 9.127 1.00 55.03 97 ALA A CA 1
ATOM 763 C C . ALA A 1 97 ? -2.233 13.402 9.552 1.00 55.03 97 ALA A C 1
ATOM 765 O O . ALA A 1 97 ? -2.609 12.417 8.914 1.00 55.03 97 ALA A O 1
ATOM 766 N N . ALA A 1 98 ? -2.905 13.849 10.620 1.00 53.16 98 ALA A N 1
ATOM 767 C CA . ALA A 1 98 ? -4.064 13.175 11.206 1.00 53.16 98 ALA A CA 1
ATOM 768 C C . ALA A 1 98 ? -5.346 13.267 10.350 1.00 53.16 98 ALA A C 1
ATOM 770 O O . ALA A 1 98 ? -6.286 12.505 10.582 1.00 53.16 98 ALA A O 1
ATOM 771 N N . GLY A 1 99 ? -5.390 14.178 9.367 1.00 55.97 99 GLY A N 1
ATOM 772 C CA . GLY A 1 99 ? -6.568 14.441 8.530 1.00 55.97 99 GLY A CA 1
ATOM 773 C C . GLY A 1 99 ? -6.544 13.829 7.124 1.00 55.97 99 GLY A C 1
ATOM 774 O O . GLY A 1 99 ? -7.610 13.646 6.534 1.00 55.97 99 GLY A O 1
ATOM 775 N N . SER A 1 100 ? -5.369 13.496 6.579 1.00 66.38 100 SER A N 1
ATOM 776 C CA . SER A 1 100 ? -5.225 12.937 5.224 1.00 66.38 100 SER A CA 1
ATOM 777 C C . SER A 1 100 ? -4.609 11.539 5.212 1.00 66.38 100 SER A C 1
ATOM 779 O O . SER A 1 100 ? -3.990 11.073 6.169 1.00 66.38 100 SER A O 1
ATOM 781 N N . LEU A 1 101 ? -4.856 10.816 4.118 1.00 76.81 101 LEU A N 1
ATOM 782 C CA . LEU A 1 101 ? -4.321 9.479 3.914 1.00 76.81 101 LEU A CA 1
ATOM 783 C C . LEU A 1 101 ? -2.823 9.571 3.605 1.00 76.81 101 LEU A C 1
ATOM 785 O O . LEU A 1 101 ? -2.462 10.053 2.537 1.00 76.81 101 LEU A O 1
ATOM 789 N N . HIS A 1 102 ? -1.982 9.059 4.505 1.00 83.00 102 HIS A N 1
ATOM 790 C CA . HIS A 1 102 ? -0.534 9.020 4.308 1.00 83.00 102 HIS A CA 1
ATOM 791 C C . HIS A 1 102 ? 0.003 7.592 4.265 1.00 83.00 102 HIS A C 1
ATOM 793 O O . HIS A 1 102 ? -0.420 6.723 5.035 1.00 83.00 102 HIS A O 1
ATOM 799 N N . ALA A 1 103 ? 0.971 7.366 3.384 1.00 86.25 103 ALA A N 1
ATOM 800 C CA . ALA A 1 103 ? 1.752 6.145 3.298 1.00 86.25 103 ALA A CA 1
ATOM 801 C C . ALA A 1 103 ? 3.170 6.389 3.835 1.00 86.25 103 ALA A C 1
ATOM 803 O O . ALA A 1 103 ? 3.810 7.389 3.515 1.00 86.25 103 ALA A O 1
ATOM 804 N N . ARG A 1 104 ? 3.668 5.449 4.647 1.00 87.56 104 ARG A N 1
ATOM 805 C CA . ARG A 1 104 ? 5.063 5.450 5.127 1.00 87.56 104 ARG A CA 1
ATOM 806 C C . ARG A 1 104 ? 6.010 4.764 4.149 1.00 87.56 104 ARG A C 1
ATOM 808 O O . ARG A 1 104 ? 7.172 5.132 4.060 1.00 87.56 104 ARG A O 1
ATOM 815 N N . PHE A 1 105 ? 5.513 3.752 3.443 1.00 91.06 105 PHE A N 1
ATOM 816 C CA . PHE A 1 105 ? 6.254 3.005 2.437 1.00 91.06 105 PHE A CA 1
ATOM 817 C C . PHE A 1 105 ? 5.289 2.412 1.408 1.00 91.06 105 PHE A C 1
ATOM 819 O O . PHE A 1 105 ? 4.097 2.252 1.686 1.00 91.06 105 PHE A O 1
ATOM 826 N N . TYR A 1 106 ? 5.816 2.029 0.247 1.00 91.69 106 TYR A N 1
ATOM 827 C CA . TYR A 1 106 ? 5.117 1.179 -0.717 1.00 91.69 106 TYR A CA 1
ATOM 828 C C . TYR A 1 106 ? 6.080 0.163 -1.338 1.00 91.69 106 TYR A C 1
ATOM 830 O O . TYR A 1 106 ? 7.279 0.416 -1.466 1.00 91.69 106 TYR A O 1
ATOM 838 N N . ARG A 1 107 ? 5.557 -1.008 -1.704 1.00 93.19 107 ARG A N 1
ATOM 839 C CA . ARG A 1 107 ? 6.287 -2.078 -2.396 1.00 93.19 107 ARG A CA 1
ATOM 840 C C . ARG A 1 107 ? 5.381 -2.709 -3.444 1.00 93.19 107 ARG A C 1
ATOM 842 O O . ARG A 1 107 ? 4.174 -2.804 -3.229 1.00 93.19 107 ARG A O 1
ATOM 849 N N . PHE A 1 108 ? 5.972 -3.150 -4.548 1.00 92.44 108 PHE A N 1
ATOM 850 C CA . PHE A 1 108 ? 5.278 -3.931 -5.570 1.00 92.44 108 PHE A CA 1
ATOM 851 C C . PHE A 1 108 ? 5.531 -5.420 -5.362 1.00 92.44 108 PHE A C 1
ATOM 853 O O . PHE A 1 108 ? 6.596 -5.815 -4.890 1.00 92.44 108 PHE A O 1
ATOM 860 N N . LEU A 1 109 ? 4.541 -6.235 -5.710 1.00 91.12 109 LEU A N 1
ATOM 861 C CA . LEU A 1 109 ? 4.653 -7.687 -5.730 1.00 91.12 109 LEU A CA 1
ATOM 862 C C . LEU A 1 109 ? 4.528 -8.152 -7.181 1.00 91.12 109 LEU A C 1
ATOM 864 O O . LEU A 1 109 ? 3.770 -7.563 -7.953 1.00 91.12 109 LEU A O 1
ATOM 868 N N . ASN A 1 110 ? 5.263 -9.197 -7.545 1.00 88.69 110 ASN A N 1
ATOM 869 C CA . ASN A 1 110 ? 5.093 -9.862 -8.831 1.00 88.69 110 ASN A CA 1
ATOM 870 C C . ASN A 1 110 ? 3.893 -10.835 -8.802 1.00 88.69 110 ASN A C 1
ATOM 872 O O . ASN A 1 110 ? 3.211 -10.983 -7.784 1.00 88.69 110 ASN A O 1
ATOM 876 N N . VAL A 1 111 ? 3.658 -11.526 -9.922 1.00 85.75 111 VAL A N 1
ATOM 877 C CA . VAL A 1 111 ? 2.570 -12.514 -10.065 1.00 85.75 111 VAL A CA 1
ATOM 878 C C . VAL A 1 111 ? 2.656 -13.684 -9.078 1.00 85.75 111 VAL A C 1
ATOM 880 O O . VAL A 1 111 ? 1.628 -14.226 -8.682 1.00 85.75 111 VAL A O 1
ATOM 883 N N . ASP A 1 112 ? 3.862 -14.021 -8.621 1.00 88.44 112 ASP A N 1
ATOM 884 C CA . ASP A 1 112 ? 4.115 -15.086 -7.646 1.00 88.44 112 ASP A CA 1
ATOM 885 C C . ASP A 1 112 ? 3.966 -14.606 -6.189 1.00 88.44 112 ASP A C 1
ATOM 887 O O . ASP A 1 112 ? 4.201 -15.371 -5.256 1.00 88.44 112 ASP A O 1
ATOM 891 N N . GLY A 1 113 ? 3.614 -13.333 -5.968 1.00 87.62 113 GLY A N 1
ATOM 892 C CA . GLY A 1 113 ? 3.530 -12.731 -4.635 1.00 87.62 113 GLY A CA 1
ATOM 893 C C . GLY A 1 113 ? 4.888 -12.360 -4.023 1.00 87.62 113 GLY A C 1
ATOM 894 O O . GLY A 1 113 ? 4.966 -12.029 -2.838 1.00 87.62 113 GLY A O 1
ATOM 895 N N . ILE A 1 114 ? 5.964 -12.379 -4.809 1.00 91.62 114 ILE A N 1
ATOM 896 C CA . ILE A 1 114 ? 7.315 -12.005 -4.384 1.00 91.62 114 ILE A CA 1
ATOM 897 C C . ILE A 1 114 ? 7.461 -10.484 -4.435 1.00 91.62 114 ILE A C 1
ATOM 899 O O . ILE A 1 114 ? 7.084 -9.840 -5.413 1.00 91.62 114 ILE A O 1
ATOM 903 N N . VAL A 1 115 ? 8.051 -9.909 -3.387 1.00 91.69 115 VAL A N 1
ATOM 904 C CA . VAL A 1 115 ? 8.350 -8.474 -3.316 1.00 91.69 115 VAL A CA 1
ATOM 905 C C . VAL A 1 115 ? 9.409 -8.107 -4.354 1.00 91.69 115 VAL A C 1
ATOM 907 O O . VAL A 1 115 ? 10.502 -8.673 -4.366 1.00 91.69 115 VAL A O 1
ATOM 910 N N . LEU A 1 116 ? 9.101 -7.120 -5.190 1.00 91.62 116 LEU A N 1
ATOM 911 C CA . LEU A 1 116 ? 10.044 -6.501 -6.112 1.00 91.62 116 LEU A CA 1
ATOM 912 C C . LEU A 1 116 ? 10.864 -5.455 -5.345 1.00 91.62 116 LEU A C 1
ATOM 914 O O . LEU A 1 116 ? 10.286 -4.461 -4.903 1.00 91.62 116 LEU A O 1
ATOM 918 N N . PRO A 1 117 ? 12.179 -5.638 -5.144 1.00 89.88 117 PRO A N 1
ATOM 919 C CA . PRO A 1 117 ? 12.959 -4.738 -4.303 1.00 89.88 117 PRO A CA 1
ATOM 920 C C . PRO A 1 117 ? 13.110 -3.356 -4.961 1.00 89.88 117 PRO A C 1
ATOM 922 O O . PRO A 1 117 ? 13.402 -3.278 -6.157 1.00 89.88 117 PRO A O 1
ATOM 925 N N . PRO A 1 118 ? 12.936 -2.251 -4.213 1.00 90.25 118 PRO A N 1
ATOM 926 C CA . PRO A 1 118 ? 13.183 -0.920 -4.747 1.00 90.25 118 PRO A CA 1
ATOM 927 C C . PRO A 1 118 ? 14.679 -0.688 -4.999 1.00 90.25 118 PRO A C 1
ATOM 929 O O . PRO A 1 118 ? 15.495 -1.047 -4.148 1.00 90.25 118 PRO A O 1
ATOM 932 N N . PRO A 1 119 ? 15.057 -0.008 -6.099 1.00 88.56 119 PRO A N 1
ATOM 933 C CA . PRO A 1 119 ? 16.450 0.369 -6.350 1.00 88.56 119 PRO A CA 1
ATOM 934 C C . PRO A 1 119 ? 17.042 1.245 -5.237 1.00 88.56 119 PRO A C 1
ATOM 936 O O . PRO A 1 119 ? 18.221 1.129 -4.911 1.00 88.56 119 PRO A O 1
ATOM 939 N N . ASN A 1 120 ? 16.214 2.112 -4.641 1.00 88.25 120 ASN A N 1
ATOM 940 C C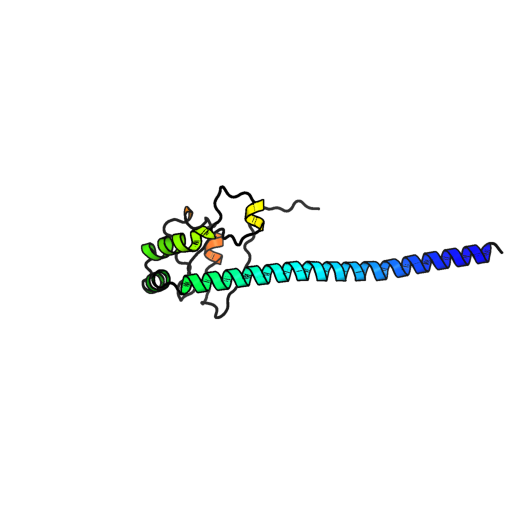A . ASN A 1 120 ? 16.586 2.970 -3.521 1.00 88.25 120 ASN A CA 1
ATOM 941 C C . ASN A 1 120 ? 15.487 2.956 -2.437 1.00 88.25 120 ASN A C 1
ATOM 943 O O . ASN A 1 120 ? 14.499 3.684 -2.564 1.00 88.25 120 ASN A O 1
ATOM 947 N N . PRO A 1 121 ? 15.640 2.168 -1.354 1.00 86.12 121 PRO A N 1
ATOM 948 C CA . PRO A 1 121 ? 14.642 2.069 -0.286 1.00 86.12 121 PRO A CA 1
ATOM 949 C C . PRO A 1 121 ? 14.300 3.405 0.388 1.00 86.12 121 PRO A C 1
ATOM 951 O O . PRO A 1 121 ? 13.168 3.592 0.827 1.00 86.12 121 PRO A O 1
ATOM 954 N N . LYS A 1 122 ? 15.245 4.354 0.436 1.00 86.00 122 LYS A N 1
ATOM 955 C CA . LYS A 1 122 ? 15.043 5.666 1.075 1.00 86.00 122 LYS A CA 1
ATOM 956 C C . LYS A 1 122 ? 13.998 6.524 0.373 1.00 86.00 122 LYS A C 1
ATOM 958 O O . LYS A 1 122 ? 13.332 7.321 1.018 1.00 86.00 122 LYS A O 1
ATOM 963 N N . GLU A 1 123 ? 13.837 6.353 -0.936 1.00 85.00 123 GLU A N 1
ATOM 964 C CA . GLU A 1 123 ? 12.872 7.129 -1.724 1.00 85.00 123 GLU A CA 1
ATOM 965 C C . GLU A 1 123 ? 11.436 6.613 -1.593 1.00 85.00 123 GLU A C 1
ATOM 967 O O . GLU A 1 123 ? 10.494 7.297 -1.985 1.00 85.00 123 GLU A O 1
ATOM 972 N N . VAL A 1 124 ? 11.259 5.400 -1.066 1.00 87.94 124 VAL A N 1
ATOM 973 C CA . VAL A 1 124 ? 9.978 4.676 -1.094 1.00 87.94 124 VAL A CA 1
ATOM 974 C C . VAL A 1 124 ? 9.564 4.151 0.281 1.00 87.94 124 VAL A C 1
ATOM 976 O O . VAL A 1 124 ? 8.730 3.248 0.394 1.00 87.94 124 VAL A O 1
ATOM 979 N N . GLY A 1 125 ? 10.174 4.709 1.327 1.00 88.25 125 GLY A N 1
ATOM 980 C CA . GLY A 1 125 ? 10.012 4.310 2.718 1.00 88.25 125 GLY A CA 1
ATOM 981 C C . GLY A 1 125 ? 10.943 3.170 3.122 1.00 88.25 125 GLY A C 1
ATOM 982 O O . GLY A 1 125 ? 10.920 2.081 2.532 1.00 88.25 125 GLY A O 1
ATOM 983 N N . GLU A 1 126 ? 11.736 3.415 4.166 1.00 87.62 126 GLU A N 1
ATOM 984 C CA . GLU A 1 126 ? 12.578 2.396 4.787 1.00 87.62 126 GLU A CA 1
ATOM 985 C C . GLU A 1 126 ? 11.722 1.378 5.552 1.00 87.62 126 GLU A C 1
ATOM 987 O O . GLU A 1 126 ? 10.766 1.722 6.249 1.00 87.62 126 GLU A O 1
ATOM 992 N N . LEU A 1 127 ? 12.088 0.104 5.425 1.00 87.12 127 LEU A N 1
ATOM 993 C CA . LEU A 1 127 ? 11.477 -0.998 6.154 1.00 87.12 127 LEU A CA 1
ATOM 994 C C . LEU A 1 127 ? 12.586 -1.948 6.603 1.00 87.12 127 LEU A C 1
ATOM 996 O O . LEU A 1 127 ? 13.550 -2.172 5.869 1.00 87.12 127 LEU A O 1
ATOM 1000 N N . ALA A 1 128 ? 12.473 -2.497 7.814 1.00 86.88 128 ALA A N 1
ATOM 1001 C CA . ALA A 1 128 ? 13.442 -3.474 8.291 1.00 86.88 128 ALA A CA 1
ATOM 1002 C C . ALA A 1 128 ? 13.428 -4.714 7.371 1.00 86.88 128 ALA A C 1
ATOM 1004 O O . ALA A 1 128 ? 12.343 -5.155 6.985 1.00 86.88 128 ALA A O 1
ATOM 1005 N N . PRO A 1 129 ? 14.582 -5.337 7.065 1.00 85.88 129 PRO A N 1
ATOM 1006 C CA . PRO A 1 129 ? 14.633 -6.487 6.156 1.00 85.88 129 PRO A CA 1
ATOM 1007 C C . PRO A 1 129 ? 13.730 -7.654 6.576 1.00 85.88 129 PRO A C 1
ATOM 1009 O O . PRO A 1 129 ? 13.197 -8.374 5.733 1.00 85.88 129 PRO A O 1
ATOM 1012 N N . ASP A 1 130 ? 13.543 -7.849 7.884 1.00 87.06 130 ASP A N 1
ATOM 1013 C CA . ASP A 1 130 ? 12.650 -8.882 8.411 1.00 87.06 130 ASP A CA 1
ATOM 1014 C C . ASP A 1 130 ? 11.170 -8.542 8.198 1.00 87.06 130 ASP A C 1
ATOM 1016 O O . ASP A 1 130 ? 10.374 -9.444 7.946 1.00 87.06 130 ASP A O 1
ATOM 1020 N N . ASP A 1 131 ? 10.798 -7.262 8.238 1.00 88.38 131 ASP A N 1
ATOM 1021 C CA . ASP A 1 131 ? 9.434 -6.822 7.944 1.00 88.38 131 ASP A CA 1
ATOM 1022 C C . ASP A 1 131 ? 9.146 -6.808 6.441 1.00 88.38 131 ASP A C 1
ATOM 1024 O O . ASP A 1 131 ? 8.041 -7.149 6.028 1.00 88.38 131 ASP A O 1
ATOM 1028 N N . GLU A 1 132 ? 10.143 -6.516 5.604 1.00 88.62 132 GLU A N 1
ATOM 1029 C CA . GLU A 1 132 ? 10.002 -6.588 4.147 1.00 88.62 132 GLU A CA 1
ATOM 1030 C C . GLU A 1 132 ? 9.742 -8.022 3.670 1.00 88.62 132 GLU A C 1
ATOM 1032 O O . GLU A 1 132 ? 8.854 -8.254 2.851 1.00 88.62 132 GLU A O 1
ATOM 1037 N N . LYS A 1 133 ? 10.412 -9.017 4.267 1.00 87.88 133 LYS A N 1
ATOM 1038 C CA . LYS A 1 133 ? 10.132 -10.439 3.999 1.00 87.88 133 LYS A CA 1
ATOM 1039 C C . LYS A 1 133 ? 8.700 -10.845 4.348 1.00 87.88 133 LYS A C 1
ATOM 1041 O O . LYS A 1 133 ? 8.171 -11.770 3.739 1.00 87.88 133 LYS A O 1
ATOM 1046 N N . ARG A 1 134 ? 8.064 -10.175 5.315 1.00 88.44 134 ARG A N 1
ATOM 1047 C CA . ARG A 1 134 ? 6.677 -10.459 5.728 1.00 88.44 134 ARG A CA 1
ATOM 1048 C C . ARG A 1 134 ? 5.641 -9.931 4.739 1.00 88.44 134 ARG A C 1
ATOM 1050 O O . ARG A 1 134 ? 4.478 -10.305 4.855 1.00 88.44 134 ARG A O 1
ATOM 1057 N N . LEU A 1 135 ? 6.043 -9.075 3.797 1.00 89.12 135 LEU A N 1
ATOM 1058 C CA . LEU A 1 135 ? 5.167 -8.597 2.728 1.00 89.12 135 LEU A CA 1
ATOM 1059 C C . LEU A 1 135 ? 4.977 -9.641 1.624 1.00 89.12 135 LEU A C 1
ATOM 1061 O O . LEU A 1 135 ? 3.984 -9.572 0.907 1.00 89.12 135 LEU A O 1
ATOM 1065 N N . ALA A 1 136 ? 5.913 -10.585 1.479 1.00 90.75 136 ALA A N 1
ATOM 1066 C CA . ALA A 1 136 ? 5.815 -11.631 0.474 1.00 90.75 136 ALA A CA 1
ATOM 1067 C C . ALA A 1 136 ? 4.599 -12.526 0.743 1.00 90.75 136 ALA A C 1
ATOM 1069 O O . ALA A 1 136 ? 4.347 -12.959 1.871 1.00 90.75 136 ALA A O 1
ATOM 1070 N N . LEU A 1 137 ? 3.859 -12.818 -0.319 1.00 87.69 137 LEU A N 1
ATOM 1071 C CA . LEU A 1 137 ? 2.686 -13.675 -0.300 1.00 87.69 137 LEU A CA 1
ATOM 1072 C C . LEU A 1 137 ? 3.004 -14.969 -1.043 1.00 87.69 137 LEU A C 1
ATOM 1074 O O . LEU A 1 137 ? 3.825 -14.992 -1.951 1.00 87.69 137 LEU A O 1
ATOM 1078 N N . LYS A 1 138 ? 2.350 -16.063 -0.646 1.00 86.19 138 LYS A N 1
ATOM 1079 C CA . LYS A 1 138 ? 2.486 -17.348 -1.347 1.00 86.19 138 LYS A CA 1
ATOM 1080 C C . LYS A 1 138 ? 1.850 -17.308 -2.744 1.00 86.19 138 LYS A C 1
ATOM 1082 O O . LYS A 1 138 ? 2.279 -18.040 -3.624 1.00 86.19 138 LYS A O 1
ATOM 1087 N N . GLU A 1 139 ? 0.798 -16.509 -2.889 1.00 83.75 139 GLU A N 1
ATOM 1088 C CA . GLU A 1 139 ? 0.031 -16.294 -4.113 1.00 83.75 139 GLU A CA 1
ATOM 1089 C C . GLU A 1 139 ? -0.659 -14.926 -4.007 1.00 83.75 139 GLU A C 1
ATOM 1091 O O . GLU A 1 139 ? -0.938 -14.456 -2.894 1.00 83.75 139 GLU A O 1
ATOM 1096 N N . LEU A 1 140 ? -0.924 -14.278 -5.145 1.00 81.31 140 LEU A N 1
ATOM 1097 C CA . LEU A 1 140 ? -1.688 -13.034 -5.172 1.00 81.31 140 LEU A CA 1
ATOM 1098 C C . LEU A 1 140 ? -3.133 -13.290 -4.716 1.00 81.31 140 LEU A C 1
ATOM 1100 O O . LEU A 1 140 ? -3.821 -14.134 -5.283 1.00 81.31 140 LEU A O 1
ATOM 1104 N N . PRO A 1 141 ? -3.625 -12.565 -3.702 1.00 83.38 141 PRO A N 1
ATOM 1105 C CA . PRO A 1 141 ? -4.969 -12.777 -3.206 1.00 83.38 141 PRO A CA 1
ATOM 1106 C C . PRO A 1 141 ? -5.998 -12.150 -4.156 1.00 83.38 141 PRO A C 1
ATOM 1108 O O . PRO A 1 141 ? -5.859 -10.997 -4.558 1.00 83.38 141 PRO A O 1
ATOM 1111 N N . ASP A 1 142 ? -7.104 -12.857 -4.403 1.00 81.00 142 ASP A N 1
ATOM 1112 C CA . ASP A 1 142 ? -8.240 -12.350 -5.199 1.00 81.00 142 ASP A CA 1
ATOM 1113 C C . ASP A 1 142 ? -8.901 -11.099 -4.595 1.00 81.00 142 ASP A C 1
ATOM 1115 O O . ASP A 1 142 ? -9.673 -10.389 -5.242 1.00 81.00 142 ASP A O 1
ATOM 1119 N N . ARG A 1 143 ? -8.659 -10.856 -3.301 1.00 80.31 143 ARG A N 1
ATOM 1120 C CA . ARG A 1 143 ? -9.203 -9.731 -2.540 1.00 80.31 143 ARG A CA 1
ATOM 1121 C C . ARG A 1 143 ? -8.107 -9.056 -1.737 1.00 80.31 143 ARG A C 1
ATOM 1123 O O . ARG A 1 143 ? -7.234 -9.720 -1.179 1.00 80.31 143 ARG A O 1
ATOM 1130 N N . GLN A 1 144 ? -8.229 -7.739 -1.600 1.00 77.19 144 GLN A N 1
ATOM 1131 C CA . GLN A 1 144 ? -7.329 -6.934 -0.785 1.00 77.19 144 GLN A CA 1
ATOM 1132 C C . GLN A 1 144 ? -7.221 -7.481 0.642 1.00 77.19 144 GLN A C 1
ATOM 1134 O O . GLN A 1 144 ? -8.222 -7.790 1.290 1.00 77.19 144 GLN A O 1
ATOM 1139 N N . GLN A 1 145 ? -5.987 -7.553 1.130 1.00 81.75 145 GLN A N 1
ATOM 1140 C CA . GLN A 1 145 ? -5.665 -7.969 2.487 1.00 81.75 145 GLN A CA 1
ATOM 1141 C C . GLN A 1 145 ? -5.268 -6.753 3.321 1.00 81.75 145 GLN A C 1
ATOM 1143 O O . GLN A 1 145 ? -4.695 -5.788 2.817 1.00 81.75 145 GLN A O 1
ATOM 1148 N N . THR A 1 146 ? -5.576 -6.792 4.614 1.00 82.06 146 THR A N 1
ATOM 1149 C CA . THR A 1 146 ? -5.063 -5.829 5.595 1.00 82.06 146 THR A CA 1
ATOM 1150 C C . THR A 1 146 ? -4.313 -6.606 6.664 1.00 82.06 146 THR A C 1
ATOM 1152 O O . THR A 1 146 ? -4.875 -7.510 7.277 1.00 82.06 146 THR A O 1
ATOM 1155 N N . ALA A 1 147 ? -3.055 -6.243 6.890 1.00 83.31 147 ALA A N 1
ATOM 1156 C CA . ALA A 1 147 ? -2.204 -6.817 7.922 1.00 83.31 147 ALA A CA 1
ATOM 1157 C C . ALA A 1 147 ? -1.559 -5.699 8.748 1.00 83.31 147 ALA A C 1
ATOM 1159 O O . ALA A 1 147 ? -1.543 -4.538 8.335 1.00 83.31 147 ALA A O 1
ATOM 1160 N N . TYR A 1 148 ? -1.031 -6.058 9.916 1.00 81.94 148 TYR A N 1
ATOM 1161 C CA . TYR A 1 148 ? -0.401 -5.115 10.833 1.00 81.94 148 TYR A CA 1
ATOM 1162 C C . TYR A 1 148 ? 1.038 -5.531 11.120 1.00 81.94 148 TYR A C 1
ATOM 1164 O O . TYR A 1 148 ? 1.333 -6.705 11.365 1.00 81.94 148 TYR A O 1
ATOM 1172 N N . LEU A 1 149 ? 1.924 -4.540 11.112 1.00 79.94 149 LEU A N 1
ATOM 1173 C CA . LEU A 1 149 ? 3.298 -4.655 11.576 1.00 79.94 149 LEU A CA 1
ATOM 1174 C C . LEU A 1 149 ? 3.402 -3.879 12.889 1.00 79.94 149 LEU A C 1
ATOM 1176 O O . LEU A 1 149 ? 2.990 -2.722 12.961 1.00 79.94 149 LEU A O 1
ATOM 1180 N N . THR A 1 150 ? 3.919 -4.523 13.932 1.00 77.81 150 THR A N 1
ATOM 1181 C CA . THR A 1 150 ? 4.205 -3.843 15.194 1.00 77.81 150 THR A CA 1
ATOM 1182 C C . THR A 1 150 ? 5.529 -3.113 15.053 1.00 77.81 150 THR A C 1
ATOM 1184 O O . THR A 1 150 ? 6.571 -3.745 14.886 1.00 77.81 150 THR A O 1
ATOM 1187 N N . GLU A 1 151 ? 5.501 -1.791 15.141 1.00 68.88 151 GLU A N 1
ATOM 1188 C CA . GLU A 1 151 ? 6.717 -0.990 15.168 1.00 68.88 151 GLU A CA 1
ATOM 1189 C C . GLU A 1 151 ? 7.445 -1.226 16.501 1.00 68.88 151 GLU A C 1
ATOM 1191 O O . GLU A 1 151 ? 6.878 -1.027 17.579 1.00 68.88 151 GLU A O 1
ATOM 1196 N N . LYS A 1 152 ? 8.707 -1.673 16.455 1.00 62.72 152 LYS A N 1
ATOM 1197 C CA . LYS A 1 152 ? 9.580 -1.720 17.640 1.00 62.72 152 LYS A CA 1
ATOM 1198 C C . LYS A 1 152 ? 9.938 -0.282 18.046 1.00 62.72 152 LYS A C 1
ATOM 1200 O O . LYS A 1 152 ? 11.038 0.180 17.778 1.00 62.72 152 LYS A O 1
ATOM 1205 N N . GLY A 1 153 ? 8.997 0.441 18.647 1.00 48.72 153 GLY A N 1
ATOM 1206 C CA . GLY A 1 153 ? 9.193 1.852 18.998 1.00 48.72 153 GLY A CA 1
ATOM 1207 C C . GLY A 1 153 ? 8.168 2.450 19.956 1.00 48.72 153 GLY A C 1
ATOM 1208 O O . GLY A 1 153 ? 8.464 3.443 20.606 1.00 48.72 153 GLY A O 1
ATOM 1209 N N . THR A 1 154 ? 7.002 1.833 20.135 1.00 42.81 154 THR A N 1
ATOM 1210 C CA . THR A 1 154 ? 5.999 2.294 21.105 1.00 42.81 154 THR A CA 1
ATOM 1211 C C . THR A 1 154 ? 5.701 1.191 22.105 1.00 42.81 154 THR A C 1
ATOM 1213 O O . THR A 1 154 ? 4.671 0.521 22.073 1.00 42.81 154 THR A O 1
ATOM 1216 N N . ALA A 1 155 ? 6.636 1.008 23.041 1.00 36.16 155 ALA A N 1
ATOM 1217 C CA . ALA A 1 155 ? 6.271 0.488 24.348 1.00 36.16 155 ALA A CA 1
ATOM 1218 C C . ALA A 1 155 ? 5.250 1.468 24.940 1.00 36.16 155 ALA A C 1
ATOM 1220 O O . ALA A 1 155 ? 5.605 2.563 25.372 1.00 36.16 155 ALA A O 1
ATOM 1221 N N . MET A 1 156 ? 3.972 1.104 24.879 1.00 40.09 156 MET A N 1
ATOM 1222 C CA . MET A 1 156 ? 2.927 1.809 25.605 1.00 40.09 156 MET A CA 1
ATOM 1223 C C . MET A 1 156 ? 3.306 1.718 27.092 1.00 40.09 156 MET A C 1
ATOM 1225 O O . MET A 1 156 ? 3.488 0.595 27.579 1.00 40.09 156 MET A O 1
ATOM 1229 N N . PRO A 1 157 ? 3.521 2.839 27.805 1.00 38.00 157 PRO A N 1
ATOM 1230 C CA . PRO A 1 157 ? 3.772 2.763 29.234 1.00 38.00 157 PRO A CA 1
ATOM 1231 C C . PRO A 1 157 ? 2.562 2.082 29.891 1.00 38.00 157 PRO A C 1
ATOM 1233 O O . PRO A 1 157 ? 1.427 2.342 29.476 1.00 38.00 157 PRO A O 1
ATOM 1236 N N . PRO A 1 158 ? 2.779 1.175 30.859 1.00 43.84 158 PRO A N 1
ATOM 1237 C CA . PRO A 1 158 ? 1.675 0.576 31.592 1.00 43.84 158 PRO A CA 1
ATOM 1238 C C . PRO A 1 158 ? 0.864 1.689 32.267 1.00 43.84 158 PRO A C 1
ATOM 1240 O O . PRO A 1 158 ? 1.442 2.580 32.892 1.00 43.84 158 PRO A O 1
ATOM 1243 N N . VAL A 1 159 ? -0.457 1.637 32.075 1.00 48.84 159 VAL A N 1
ATOM 1244 C CA . VAL A 1 159 ? -1.450 2.462 32.784 1.00 48.84 159 VAL A CA 1
ATOM 1245 C C . VAL A 1 159 ? -1.507 2.051 34.248 1.00 48.84 159 VAL A C 1
ATOM 1247 O O . VAL A 1 159 ? -1.476 0.823 34.501 1.00 48.84 159 VAL A O 1
#